Protein AF-A0A9E3PJ57-F1 (afdb_monomer)

pLDDT: mean 91.49, std 12.28, range [52.62, 98.62]

Radius of gyration: 23.57 Å; Cα contacts (8 Å, |Δi|>4): 16; chains: 1; bounding box: 45×38×57 Å

Mean predicted aligned error: 7.2 Å

Secondary structure (DSSP, 8-state):
--SSGGG-HHHHHHHHHHHHHHHHHHHHHHHHHHHHHHHHHHHHHTT--HHHHHHHHHHHTS-HHHHHHHHHHHHHHHHHTT---

Structure (mmCIF, N/CA/C/O backbone):
data_AF-A0A9E3PJ57-F1
#
_entry.id   AF-A0A9E3PJ57-F1
#
loop_
_atom_site.group_PDB
_atom_site.id
_atom_site.type_symbol
_atom_site.label_atom_id
_atom_site.label_alt_id
_atom_site.label_comp_id
_atom_site.label_asym_id
_atom_site.label_entity_id
_atom_site.label_seq_id
_atom_site.pdbx_PDB_ins_code
_atom_site.Cartn_x
_atom_site.Cartn_y
_atom_site.Cartn_z
_atom_site.occupancy
_atom_site.B_iso_or_equiv
_atom_site.auth_seq_id
_atom_site.auth_comp_id
_atom_site.auth_asym_id
_atom_site.auth_atom_id
_atom_site.pdbx_PDB_model_num
ATOM 1 N N . MET A 1 1 ? 18.708 -23.060 -24.686 1.00 52.62 1 MET A N 1
ATOM 2 C CA . MET A 1 1 ? 18.536 -22.079 -25.780 1.00 52.62 1 MET A CA 1
ATOM 3 C C . MET A 1 1 ? 18.734 -20.653 -25.258 1.00 52.62 1 MET A C 1
ATOM 5 O O . MET A 1 1 ? 17.875 -19.809 -25.444 1.00 52.62 1 MET A O 1
ATOM 9 N N . THR A 1 2 ? 19.838 -20.367 -24.565 1.00 60.62 2 THR A N 1
ATOM 10 C CA . THR A 1 2 ? 20.158 -19.008 -24.070 1.00 60.62 2 THR A CA 1
ATOM 11 C C . THR A 1 2 ? 21.440 -18.451 -24.685 1.00 60.62 2 THR A C 1
ATOM 13 O O . THR A 1 2 ? 21.772 -17.295 -24.464 1.00 60.62 2 THR A O 1
ATOM 16 N N . THR A 1 3 ? 22.151 -19.258 -25.472 1.00 57.41 3 THR A N 1
ATOM 17 C CA . THR A 1 3 ? 23.461 -18.920 -26.034 1.00 57.41 3 THR A CA 1
ATOM 18 C C . THR A 1 3 ? 23.370 -18.055 -27.297 1.00 57.41 3 THR A C 1
ATOM 20 O O . THR A 1 3 ? 24.328 -17.362 -27.605 1.00 57.41 3 THR A O 1
ATOM 23 N N . ASP A 1 4 ? 22.217 -18.030 -27.978 1.00 58.16 4 ASP A N 1
ATOM 24 C CA . ASP A 1 4 ? 22.049 -17.346 -29.275 1.00 58.16 4 ASP A CA 1
ATOM 25 C C . ASP A 1 4 ? 21.579 -15.881 -29.166 1.00 58.16 4 ASP A C 1
ATOM 27 O O . ASP A 1 4 ? 21.665 -15.126 -30.130 1.00 58.16 4 ASP A O 1
ATOM 31 N N . ILE A 1 5 ? 21.105 -15.439 -27.991 1.00 59.69 5 ILE A N 1
ATOM 32 C CA . ILE A 1 5 ? 20.629 -14.053 -27.785 1.00 59.69 5 ILE A CA 1
ATOM 33 C C . ILE A 1 5 ? 21.811 -13.067 -27.786 1.00 59.69 5 ILE A C 1
ATOM 35 O O . ILE A 1 5 ? 21.664 -11.914 -28.181 1.00 59.69 5 ILE A O 1
ATOM 39 N N . ALA A 1 6 ? 23.000 -13.521 -27.380 1.00 57.06 6 ALA A N 1
ATOM 40 C CA . ALA A 1 6 ? 24.189 -12.679 -27.271 1.00 57.06 6 ALA A CA 1
ATOM 41 C C . ALA A 1 6 ? 24.853 -12.347 -28.624 1.00 57.06 6 ALA A C 1
ATOM 43 O O . ALA A 1 6 ? 25.616 -11.387 -28.684 1.00 57.06 6 ALA A O 1
ATOM 44 N N . ASP A 1 7 ? 24.570 -13.101 -29.695 1.00 58.28 7 ASP A N 1
ATOM 45 C CA . ASP A 1 7 ? 25.296 -12.997 -30.977 1.00 58.28 7 ASP A CA 1
ATOM 46 C C . ASP A 1 7 ? 24.600 -12.086 -32.013 1.00 58.28 7 ASP A C 1
ATOM 48 O O . ASP A 1 7 ? 25.081 -11.880 -33.124 1.00 58.28 7 ASP A O 1
ATOM 52 N N . SER A 1 8 ? 23.454 -11.494 -31.653 1.00 65.56 8 SER A N 1
ATOM 53 C CA . SER A 1 8 ? 22.673 -10.614 -32.529 1.00 65.56 8 SER A CA 1
ATOM 54 C C . SER A 1 8 ? 22.618 -9.198 -31.951 1.00 65.56 8 SER A C 1
ATOM 56 O O . SER A 1 8 ? 21.938 -8.974 -30.954 1.00 65.56 8 SER A O 1
ATOM 58 N N . GLY A 1 9 ? 23.264 -8.211 -32.585 1.00 73.19 9 GLY A N 1
ATOM 59 C CA . GLY A 1 9 ? 23.208 -6.801 -32.145 1.00 73.19 9 GLY A CA 1
ATOM 60 C C . GLY A 1 9 ? 21.779 -6.262 -31.944 1.00 73.19 9 GLY A C 1
ATOM 61 O O . GLY A 1 9 ? 21.536 -5.476 -31.035 1.00 73.19 9 GLY A O 1
ATOM 62 N N . VAL A 1 10 ? 20.813 -6.786 -32.708 1.00 76.38 10 VAL A N 1
ATOM 63 C CA . VAL A 1 10 ? 19.374 -6.486 -32.581 1.00 76.38 10 VAL A CA 1
ATOM 64 C C . VAL A 1 10 ? 18.792 -6.945 -31.235 1.00 76.38 10 VAL A C 1
ATOM 66 O O . VAL A 1 10 ? 17.995 -6.231 -30.636 1.00 76.38 10 VAL A O 1
ATOM 69 N N . ALA A 1 11 ? 19.213 -8.103 -30.717 1.00 83.81 11 ALA A N 1
ATOM 70 C CA . ALA A 1 11 ? 18.731 -8.619 -29.435 1.00 83.81 11 ALA A CA 1
ATOM 71 C C . ALA A 1 11 ? 19.265 -7.802 -28.244 1.00 83.81 11 ALA A C 1
ATO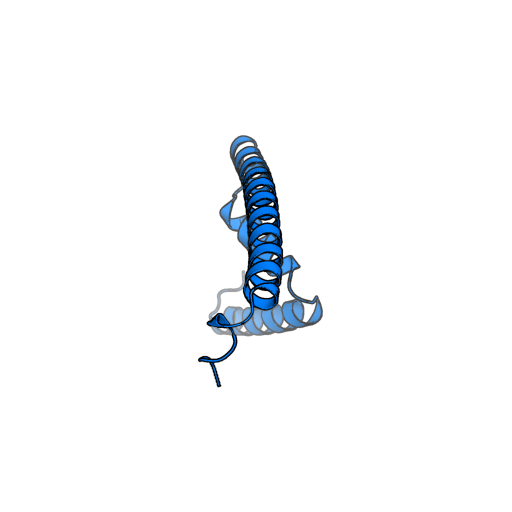M 73 O O . ALA A 1 11 ? 18.566 -7.616 -27.247 1.00 83.81 11 ALA A O 1
ATOM 74 N N . ALA A 1 12 ? 20.482 -7.260 -28.359 1.00 87.12 12 ALA A N 1
ATOM 75 C CA . ALA A 1 12 ? 21.033 -6.339 -27.368 1.00 87.12 12 ALA A CA 1
ATOM 76 C C . ALA A 1 12 ? 20.289 -4.988 -27.357 1.00 87.12 12 ALA A C 1
ATOM 78 O O . ALA A 1 12 ? 20.024 -4.440 -26.285 1.00 87.12 12 ALA A O 1
ATOM 79 N N . GLU A 1 13 ? 19.917 -4.464 -28.529 1.00 89.44 13 GLU A N 1
ATOM 80 C CA . GLU A 1 13 ? 19.118 -3.237 -28.651 1.00 89.44 13 GLU A CA 1
ATOM 81 C C . GLU A 1 13 ? 17.701 -3.407 -28.088 1.00 89.44 13 GLU A C 1
ATOM 83 O O . GLU A 1 13 ? 17.228 -2.545 -27.347 1.00 89.44 13 GLU A O 1
ATOM 88 N N . GLU A 1 14 ? 17.043 -4.530 -28.376 1.00 90.94 14 GLU A N 1
ATOM 89 C CA . GLU A 1 14 ? 15.718 -4.847 -27.836 1.00 90.94 14 GLU A CA 1
ATOM 90 C C . GLU A 1 14 ? 15.748 -4.986 -26.304 1.00 90.94 14 GLU A C 1
ATOM 92 O O . GLU A 1 14 ? 14.932 -4.382 -25.602 1.00 90.94 14 GLU A O 1
ATOM 97 N N . LEU A 1 15 ? 16.736 -5.706 -25.757 1.00 91.88 15 LEU A N 1
ATOM 98 C CA . LEU A 1 15 ? 16.919 -5.822 -24.309 1.00 91.88 15 LEU A CA 1
ATOM 99 C C . LEU A 1 15 ? 17.134 -4.451 -23.651 1.00 91.88 15 LEU A C 1
ATOM 101 O O . LEU A 1 15 ? 16.542 -4.172 -22.607 1.00 91.88 15 LEU A O 1
ATOM 105 N N . LYS A 1 16 ? 17.936 -3.577 -24.271 1.00 94.50 16 LYS A N 1
ATOM 106 C CA . LYS A 1 16 ? 18.161 -2.212 -23.783 1.00 94.50 16 LYS A CA 1
ATOM 107 C C . LYS A 1 16 ? 16.854 -1.416 -23.709 1.00 94.50 16 LYS A C 1
ATOM 109 O O . LYS A 1 16 ? 16.596 -0.789 -22.686 1.00 94.50 16 LYS A O 1
ATOM 114 N N . GLN A 1 17 ? 15.997 -1.496 -24.729 1.00 96.31 17 GLN A N 1
ATOM 115 C CA . GLN A 1 17 ? 14.694 -0.818 -24.720 1.00 96.31 17 GLN A CA 1
ATOM 116 C C . GLN A 1 17 ? 13.777 -1.319 -23.592 1.00 96.31 17 GLN A C 1
ATOM 118 O O . GLN A 1 17 ? 13.077 -0.522 -22.958 1.00 96.31 17 GLN A O 1
ATOM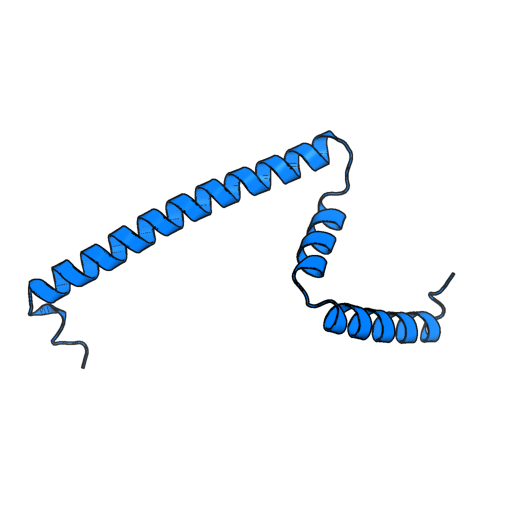 123 N N . PHE A 1 18 ? 13.779 -2.629 -23.313 1.00 97.62 18 PHE A N 1
ATOM 124 C CA . PHE A 1 18 ? 13.031 -3.185 -22.183 1.00 97.62 18 PHE A CA 1
ATOM 125 C C . PHE A 1 18 ? 13.562 -2.684 -20.837 1.00 97.62 18 PHE A C 1
ATOM 127 O O . PHE A 1 18 ? 12.757 -2.296 -19.988 1.00 97.62 18 PHE A O 1
ATOM 134 N N . ILE A 1 19 ? 14.886 -2.654 -20.652 1.00 97.88 19 ILE A N 1
ATOM 135 C CA . ILE A 1 19 ? 15.522 -2.157 -19.423 1.00 97.88 19 ILE A CA 1
ATOM 136 C C . ILE A 1 19 ? 15.170 -0.686 -19.197 1.00 97.88 19 ILE A C 1
ATOM 138 O O . ILE A 1 19 ? 14.611 -0.361 -18.154 1.00 97.88 19 ILE A O 1
ATOM 142 N N . GLU A 1 20 ? 15.379 0.177 -20.193 1.00 98.19 20 GLU A N 1
ATOM 143 C CA . GLU A 1 20 ? 15.076 1.613 -20.090 1.00 98.19 20 GLU A CA 1
ATOM 144 C C . GLU A 1 20 ? 13.594 1.865 -19.764 1.00 98.19 20 GLU A C 1
ATOM 146 O O . GLU A 1 20 ? 13.240 2.773 -19.006 1.00 98.19 20 GLU A O 1
ATOM 151 N N . ARG A 1 21 ? 12.689 1.043 -20.314 1.00 98.38 21 ARG A N 1
ATOM 152 C CA . ARG A 1 21 ? 11.263 1.121 -19.982 1.00 98.38 21 ARG A CA 1
ATOM 153 C C . ARG A 1 21 ? 10.985 0.715 -18.535 1.00 98.38 21 ARG A C 1
ATOM 155 O O . ARG A 1 21 ? 10.138 1.349 -17.911 1.00 98.38 21 ARG A O 1
ATOM 162 N N . ILE A 1 22 ? 11.637 -0.328 -18.023 1.00 98.38 22 ILE A N 1
ATOM 163 C CA . ILE A 1 22 ? 11.481 -0.773 -16.631 1.00 98.38 22 ILE A CA 1
ATOM 164 C C . ILE A 1 22 ? 12.038 0.275 -15.669 1.00 98.38 22 ILE A C 1
ATOM 166 O O . ILE A 1 22 ? 11.361 0.599 -14.700 1.00 98.38 22 ILE A O 1
ATOM 170 N N . GLU A 1 23 ? 13.215 0.835 -15.944 1.00 98.38 23 GLU A N 1
ATOM 171 C CA . GLU A 1 23 ? 13.839 1.860 -15.099 1.00 98.38 23 GLU A CA 1
ATOM 172 C C . GLU A 1 23 ? 12.930 3.081 -14.947 1.00 98.38 23 GLU A C 1
ATOM 174 O O . GLU A 1 23 ? 12.622 3.477 -13.824 1.00 98.38 23 GLU A O 1
ATOM 179 N N . ARG A 1 24 ? 12.378 3.589 -16.056 1.00 98.56 24 ARG A N 1
ATOM 180 C CA . ARG A 1 24 ? 11.383 4.670 -16.014 1.00 98.56 24 ARG A CA 1
ATOM 181 C C . ARG A 1 24 ? 10.154 4.302 -15.173 1.00 98.56 24 ARG A C 1
ATOM 183 O O . ARG A 1 24 ? 9.681 5.117 -14.388 1.00 98.56 24 ARG A O 1
ATOM 190 N N . LEU A 1 25 ? 9.628 3.083 -15.316 1.00 98.56 25 LEU A N 1
ATOM 191 C CA . LEU A 1 25 ? 8.469 2.632 -14.533 1.00 98.56 25 LEU A CA 1
ATOM 192 C C . LEU A 1 25 ? 8.793 2.489 -13.036 1.00 98.56 25 LEU A C 1
ATOM 194 O O . LEU A 1 25 ? 7.934 2.761 -12.196 1.00 98.56 25 LEU A O 1
ATOM 198 N N . GLU A 1 26 ? 10.008 2.072 -12.679 1.00 98.50 26 GLU A N 1
ATOM 199 C CA . GLU A 1 26 ? 10.453 2.013 -11.282 1.00 98.50 26 GLU A CA 1
ATOM 200 C C . GLU A 1 26 ? 10.650 3.415 -10.688 1.00 98.50 26 GLU A C 1
ATOM 202 O O . GLU A 1 26 ? 10.275 3.632 -9.535 1.00 98.50 26 GLU A O 1
ATOM 207 N N . GLU A 1 27 ? 11.136 4.387 -11.465 1.00 98.25 27 GLU A N 1
ATOM 208 C CA . GLU A 1 27 ? 11.184 5.797 -11.053 1.00 98.25 27 GLU A CA 1
ATOM 209 C C . GLU A 1 27 ? 9.779 6.363 -10.788 1.00 98.25 27 GLU A C 1
ATOM 211 O O . GLU A 1 27 ? 9.532 6.928 -9.719 1.00 98.25 27 GLU A O 1
ATOM 216 N N . GLU A 1 28 ? 8.825 6.149 -11.702 1.00 98.31 28 GLU A N 1
ATOM 217 C CA . GLU A 1 28 ? 7.424 6.568 -11.529 1.00 98.31 28 GLU A CA 1
ATOM 218 C C . GLU A 1 28 ? 6.789 5.926 -10.284 1.00 98.31 28 GLU A C 1
ATOM 220 O O . GLU A 1 28 ? 6.133 6.589 -9.475 1.00 98.31 28 GLU A O 1
ATOM 225 N N . LYS A 1 29 ? 7.023 4.627 -10.080 1.00 97.94 29 LYS A N 1
ATOM 226 C CA . LYS A 1 29 ? 6.560 3.887 -8.901 1.00 97.94 29 LYS A CA 1
ATOM 227 C C . LYS A 1 29 ? 7.198 4.403 -7.610 1.00 97.94 29 LYS A C 1
ATOM 229 O O . LYS A 1 29 ? 6.521 4.441 -6.579 1.00 97.94 29 LYS A O 1
ATOM 234 N N . ALA A 1 30 ? 8.470 4.796 -7.641 1.00 97.81 30 ALA A N 1
ATOM 235 C CA . ALA A 1 30 ? 9.149 5.391 -6.496 1.00 97.81 30 ALA A CA 1
ATOM 236 C C . ALA A 1 30 ? 8.564 6.766 -6.147 1.00 97.81 30 ALA A C 1
ATOM 238 O O . ALA A 1 30 ? 8.299 7.013 -4.968 1.00 97.81 30 ALA A O 1
ATOM 239 N N . ALA A 1 31 ? 8.294 7.608 -7.150 1.00 98.25 31 ALA A N 1
ATOM 240 C CA . ALA A 1 31 ? 7.637 8.903 -6.973 1.00 98.25 31 ALA A CA 1
ATOM 241 C C . ALA A 1 31 ? 6.242 8.743 -6.346 1.00 98.25 31 ALA A C 1
ATOM 243 O O . ALA A 1 31 ? 5.989 9.275 -5.267 1.00 98.25 31 ALA A O 1
ATOM 244 N N . LEU A 1 32 ? 5.393 7.880 -6.919 1.00 98.31 32 LEU A N 1
ATOM 245 C CA . LEU A 1 32 ? 4.073 7.553 -6.361 1.00 98.31 32 LEU A CA 1
ATOM 246 C C . LEU A 1 32 ? 4.161 6.988 -4.935 1.00 98.31 32 LEU A C 1
ATOM 248 O O . LEU A 1 32 ? 3.327 7.271 -4.073 1.00 98.31 32 LEU A O 1
ATOM 252 N N . GLY A 1 33 ? 5.180 6.170 -4.664 1.00 98.25 33 GLY A N 1
ATOM 253 C CA . GLY A 1 33 ? 5.463 5.666 -3.325 1.00 98.25 33 GLY A CA 1
ATOM 254 C C . GLY A 1 33 ? 5.847 6.771 -2.334 1.00 98.25 33 GLY A C 1
ATOM 255 O O . GLY A 1 33 ? 5.542 6.643 -1.146 1.00 98.25 33 GLY A O 1
ATOM 256 N N . GLY A 1 34 ? 6.499 7.836 -2.805 1.00 98.44 34 GLY A N 1
ATOM 257 C CA . GLY A 1 34 ? 6.763 9.069 -2.065 1.00 98.44 34 GLY A CA 1
ATOM 258 C C . GLY A 1 34 ? 5.469 9.787 -1.698 1.00 98.44 34 GLY A C 1
ATOM 259 O O . GLY A 1 34 ? 5.188 9.943 -0.510 1.00 98.44 34 GLY A O 1
ATOM 260 N N . ASP A 1 35 ? 4.630 10.082 -2.689 1.00 98.62 35 ASP A N 1
ATOM 261 C CA . ASP A 1 35 ? 3.349 10.777 -2.500 1.00 98.62 35 ASP A CA 1
ATOM 262 C C . ASP A 1 35 ? 2.449 10.050 -1.483 1.00 98.62 35 ASP A C 1
ATOM 264 O O . ASP A 1 35 ? 1.885 10.643 -0.561 1.00 98.62 35 ASP A O 1
ATOM 268 N N . ILE A 1 36 ? 2.369 8.716 -1.569 1.00 98.25 36 ILE A N 1
ATOM 269 C CA . ILE A 1 36 ? 1.609 7.899 -0.610 1.00 98.25 36 ILE A CA 1
ATOM 270 C C . ILE A 1 36 ? 2.157 8.047 0.820 1.00 98.25 36 ILE A C 1
ATOM 272 O O . ILE A 1 36 ? 1.385 8.075 1.786 1.00 98.25 36 ILE A O 1
ATOM 276 N N . LYS A 1 37 ? 3.483 8.119 0.995 1.00 97.94 37 LYS A N 1
ATOM 277 C CA . LYS A 1 37 ? 4.099 8.316 2.319 1.00 97.94 37 LYS A CA 1
ATOM 278 C C . LYS A 1 37 ? 3.792 9.703 2.874 1.00 97.94 37 LYS A C 1
ATOM 280 O O . LYS A 1 37 ? 3.571 9.806 4.084 1.00 97.94 37 LYS A O 1
ATOM 285 N N . GLU A 1 38 ? 3.752 10.731 2.034 1.00 98.38 38 GLU A N 1
ATOM 286 C CA . GLU A 1 38 ? 3.374 12.088 2.441 1.00 98.38 38 GLU A CA 1
ATOM 287 C C . GLU A 1 38 ? 1.934 12.119 2.958 1.00 98.38 38 GLU A C 1
ATOM 289 O O . GLU A 1 38 ? 1.712 12.554 4.087 1.00 98.38 38 GLU A O 1
ATOM 294 N N . VAL A 1 39 ? 0.986 11.497 2.248 1.00 98.44 39 VAL A N 1
ATOM 295 C CA . VAL A 1 39 ? -0.411 11.369 2.711 1.00 98.44 39 VAL A CA 1
ATOM 296 C C . VAL A 1 39 ? -0.501 10.658 4.067 1.00 98.44 39 VAL A C 1
ATOM 298 O O . VAL A 1 39 ? -1.211 11.106 4.971 1.00 98.44 39 VAL A O 1
ATOM 301 N N . TYR A 1 40 ? 0.240 9.562 4.268 1.00 98.38 40 TYR A N 1
ATOM 302 C CA . TYR A 1 40 ? 0.285 8.903 5.581 1.00 98.38 40 TYR A CA 1
ATOM 303 C C . TYR A 1 40 ? 0.913 9.777 6.674 1.00 98.38 40 TYR A C 1
ATOM 305 O O . TYR A 1 40 ? 0.530 9.670 7.841 1.00 98.38 40 TYR A O 1
ATOM 313 N N . SER A 1 41 ? 1.862 10.637 6.314 1.00 98.25 41 SER A N 1
ATOM 314 C CA . SER A 1 41 ? 2.503 11.567 7.244 1.00 98.25 41 SER A CA 1
ATOM 315 C C . SER A 1 41 ? 1.555 12.705 7.625 1.00 98.25 41 SER A C 1
ATOM 317 O O . SER A 1 41 ? 1.459 13.047 8.803 1.00 98.25 41 SER A O 1
ATOM 319 N N . GLU A 1 42 ? 0.771 13.215 6.674 1.00 98.38 42 GLU A N 1
ATOM 320 C CA . GLU A 1 42 ? -0.311 14.166 6.936 1.00 98.38 42 GLU A CA 1
ATOM 321 C C . GLU A 1 42 ? -1.370 13.590 7.876 1.00 98.38 42 GLU A C 1
ATOM 323 O O . GLU A 1 42 ? -1.767 14.252 8.834 1.00 98.38 42 GLU A O 1
ATOM 328 N N . LEU A 1 43 ? -1.805 12.345 7.645 1.00 98.44 43 LEU A N 1
ATOM 329 C CA . LEU A 1 43 ? -2.746 11.654 8.532 1.00 98.44 43 LEU A CA 1
ATOM 330 C C . LEU A 1 43 ? -2.224 11.620 9.972 1.00 98.44 43 LEU A C 1
ATOM 332 O O . LEU A 1 43 ? -2.963 11.946 10.902 1.00 98.44 43 LEU A O 1
ATOM 336 N N . LYS A 1 44 ? -0.937 11.300 10.153 1.00 97.62 44 LYS A N 1
ATOM 337 C CA . LYS A 1 44 ? -0.287 11.318 11.468 1.00 97.62 44 LYS A CA 1
ATOM 338 C C . LYS A 1 44 ? -0.291 12.717 12.086 1.00 97.62 44 LYS A C 1
ATOM 340 O O . LYS A 1 44 ? -0.631 12.855 13.257 1.00 97.62 44 LYS A O 1
ATOM 345 N N . GLY A 1 45 ? 0.062 13.746 11.312 1.00 98.12 45 GLY A N 1
ATOM 346 C CA . GLY A 1 45 ? 0.072 15.140 11.773 1.00 98.12 45 GLY A CA 1
ATOM 347 C C . GLY A 1 45 ? -1.312 15.653 12.185 1.00 98.12 45 GLY A C 1
ATOM 348 O O . GLY A 1 45 ? -1.422 16.468 13.094 1.00 98.12 45 GLY A O 1
ATOM 349 N N . ARG A 1 46 ? -2.373 15.122 11.567 1.00 98.38 46 ARG A N 1
ATOM 350 C CA . ARG A 1 46 ? -3.776 15.412 11.904 1.00 98.38 46 ARG A CA 1
ATOM 351 C C . ARG A 1 46 ? -4.327 14.553 13.054 1.00 98.38 46 ARG A C 1
ATOM 353 O O . ARG A 1 46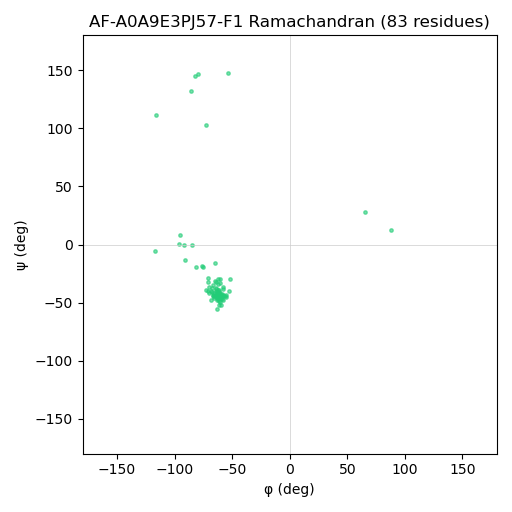 ? -5.484 14.721 13.419 1.00 98.38 46 ARG A O 1
ATOM 360 N N . GLY A 1 47 ? -3.526 13.647 13.621 1.00 97.94 47 GLY A N 1
ATOM 361 C CA . GLY A 1 47 ? -3.908 12.816 14.768 1.00 97.94 47 GLY A CA 1
ATOM 362 C C . GLY A 1 47 ? -4.617 11.500 14.428 1.00 97.94 47 GLY A C 1
ATOM 363 O O . GLY A 1 47 ? -5.157 10.862 15.328 1.00 97.94 47 GLY A O 1
ATOM 364 N N . PHE A 1 48 ? -4.620 11.061 13.166 1.00 98.50 48 PHE A N 1
ATOM 365 C CA . PHE A 1 48 ? -5.176 9.756 12.794 1.00 98.50 48 PHE A CA 1
ATOM 366 C C . PHE A 1 48 ? -4.200 8.608 13.096 1.00 98.50 48 PHE A C 1
ATOM 368 O O . PHE A 1 48 ? -2.985 8.732 12.915 1.00 98.50 48 PHE A O 1
ATOM 375 N N . ASP A 1 49 ? -4.743 7.444 13.466 1.00 97.94 49 ASP A N 1
ATOM 376 C CA . ASP A 1 49 ? -3.971 6.204 13.571 1.00 97.94 49 ASP A CA 1
ATOM 377 C C . ASP A 1 49 ? -3.619 5.669 12.172 1.00 97.94 49 ASP A C 1
ATOM 379 O O . ASP A 1 49 ? -4.426 5.051 11.469 1.00 97.94 49 ASP A O 1
ATOM 383 N N . VAL A 1 50 ? -2.366 5.885 11.771 1.00 98.00 50 VAL A N 1
ATOM 384 C CA . VAL A 1 50 ? -1.827 5.435 10.482 1.00 98.00 50 VAL A CA 1
ATOM 385 C C . VAL A 1 50 ? -1.873 3.909 10.327 1.00 98.00 50 VAL A C 1
ATOM 387 O O . VAL A 1 50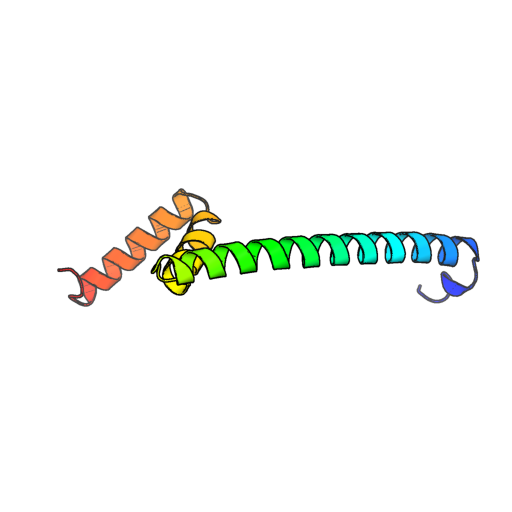 ? -2.071 3.419 9.212 1.00 98.00 50 VAL A O 1
ATOM 390 N N . ALA A 1 51 ? -1.705 3.137 11.404 1.00 97.19 51 ALA A N 1
ATOM 391 C CA . ALA A 1 51 ? -1.756 1.679 11.342 1.00 97.19 51 ALA A CA 1
ATOM 392 C C . ALA A 1 51 ? -3.185 1.191 11.068 1.00 97.19 51 ALA A C 1
ATOM 394 O O . ALA A 1 51 ? -3.380 0.313 10.222 1.00 97.19 51 ALA A O 1
ATOM 395 N N . ALA A 1 52 ? -4.183 1.801 11.712 1.00 98.06 52 ALA A N 1
ATOM 396 C CA . ALA A 1 52 ? -5.591 1.533 11.432 1.00 98.06 52 ALA A CA 1
ATOM 397 C C . ALA A 1 52 ? -5.957 1.886 9.979 1.00 98.06 52 ALA A C 1
ATOM 399 O O . ALA A 1 52 ? -6.557 1.071 9.277 1.00 98.06 52 ALA A O 1
ATOM 400 N N . VAL A 1 53 ? -5.520 3.047 9.475 1.00 98.06 53 VAL A N 1
ATOM 401 C CA . VAL A 1 53 ? -5.783 3.446 8.080 1.00 98.06 53 VAL A CA 1
ATOM 402 C C . VAL A 1 53 ? -5.111 2.498 7.081 1.00 98.06 53 VAL A C 1
ATOM 404 O O . VAL A 1 53 ? -5.726 2.132 6.082 1.00 98.06 53 VAL A O 1
ATOM 407 N N . ARG A 1 54 ? -3.879 2.036 7.335 1.00 97.50 54 ARG A N 1
ATOM 408 C CA . ARG A 1 54 ? -3.218 1.026 6.482 1.00 97.50 54 ARG A CA 1
ATOM 409 C C . ARG A 1 54 ? -4.015 -0.273 6.408 1.00 97.50 54 ARG A C 1
ATOM 411 O O . ARG A 1 54 ? -4.196 -0.804 5.312 1.00 97.50 54 ARG A O 1
ATOM 418 N N . LYS A 1 55 ? -4.528 -0.753 7.547 1.00 96.56 55 LYS A N 1
ATOM 419 C CA . LYS A 1 55 ? -5.426 -1.918 7.589 1.00 96.56 55 LYS A CA 1
ATOM 420 C C . LYS A 1 55 ? -6.692 -1.663 6.771 1.00 96.56 55 LYS A C 1
ATOM 422 O O . LYS A 1 55 ? -7.064 -2.513 5.970 1.00 96.56 55 LYS A O 1
ATOM 427 N N . LEU A 1 56 ? -7.298 -0.481 6.897 1.00 96.62 56 LEU A N 1
ATOM 428 C CA . LEU A 1 56 ? -8.495 -0.112 6.140 1.00 96.62 56 LEU A CA 1
ATOM 429 C C . LEU A 1 56 ? -8.238 -0.062 4.627 1.00 96.62 56 LEU A C 1
ATOM 431 O O . LEU A 1 56 ? -9.039 -0.580 3.856 1.00 96.62 56 LEU A O 1
ATOM 435 N N . VAL A 1 57 ? -7.117 0.513 4.182 1.00 97.06 57 VAL A N 1
ATOM 436 C CA . VAL A 1 57 ? -6.738 0.531 2.759 1.00 97.06 57 VAL A CA 1
ATOM 437 C C . VAL A 1 57 ? -6.547 -0.890 2.229 1.00 97.06 57 VAL A C 1
ATOM 439 O O . VAL A 1 57 ? -7.041 -1.200 1.150 1.00 97.06 57 VAL A O 1
ATOM 442 N N . ALA A 1 58 ? -5.876 -1.767 2.983 1.00 95.50 58 ALA A N 1
ATOM 443 C CA . ALA A 1 58 ? -5.716 -3.170 2.603 1.00 95.50 58 ALA A CA 1
ATOM 444 C C . ALA A 1 58 ? -7.062 -3.907 2.540 1.00 95.50 58 ALA A C 1
ATOM 446 O O . ALA A 1 58 ? -7.314 -4.636 1.584 1.00 95.50 58 ALA A O 1
ATOM 447 N N . LEU A 1 59 ? -7.947 -3.668 3.512 1.00 94.25 59 LEU A N 1
ATOM 448 C CA . LEU A 1 59 ? -9.294 -4.229 3.533 1.00 94.25 59 LEU A CA 1
ATOM 449 C C . LEU A 1 59 ? -10.089 -3.781 2.299 1.00 94.25 59 LEU A C 1
ATOM 451 O O . LEU A 1 59 ? -10.670 -4.608 1.610 1.00 94.25 59 LEU A O 1
ATOM 455 N N . ARG A 1 60 ? -10.047 -2.491 1.953 1.00 95.25 60 ARG A N 1
ATOM 456 C CA . ARG A 1 60 ? -10.764 -1.920 0.799 1.00 95.25 60 ARG A CA 1
ATOM 457 C C . ARG A 1 60 ? -10.287 -2.427 -0.564 1.00 95.25 60 ARG A C 1
ATOM 459 O O . ARG A 1 60 ? -11.008 -2.233 -1.537 1.00 95.25 60 ARG A O 1
ATOM 466 N N . LYS A 1 61 ? -9.107 -3.051 -0.648 1.00 95.56 61 LYS A N 1
ATOM 467 C CA . LYS A 1 61 ? -8.635 -3.722 -1.872 1.00 95.56 61 LYS A CA 1
ATOM 468 C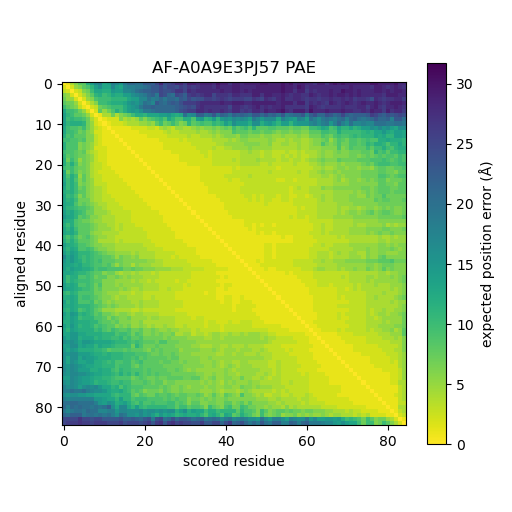 C . LYS A 1 61 ? -9.327 -5.063 -2.114 1.00 95.56 61 LYS A C 1
ATOM 470 O O . LYS A 1 61 ? -9.281 -5.551 -3.237 1.00 95.56 61 LYS A O 1
ATOM 475 N N . LYS A 1 62 ? -9.934 -5.656 -1.083 1.00 93.94 62 LYS A N 1
ATOM 476 C CA . LYS A 1 62 ? -10.665 -6.916 -1.202 1.00 93.94 62 LYS A CA 1
ATOM 477 C C . LYS A 1 62 ? -12.090 -6.683 -1.725 1.00 93.94 62 LYS A C 1
ATOM 479 O O . LYS A 1 62 ? -12.715 -5.679 -1.344 1.00 93.94 62 LYS A O 1
ATOM 484 N N . PRO A 1 63 ? -12.636 -7.607 -2.532 1.00 96.19 63 PRO A N 1
ATOM 485 C CA . PRO A 1 63 ? -14.038 -7.583 -2.926 1.00 96.19 63 PRO A CA 1
ATOM 486 C C . PRO A 1 63 ? -14.989 -7.509 -1.712 1.00 96.19 63 PRO A C 1
ATOM 488 O O . PRO A 1 63 ? -14.645 -7.989 -0.628 1.00 96.19 63 PRO A O 1
ATOM 491 N N . PRO A 1 64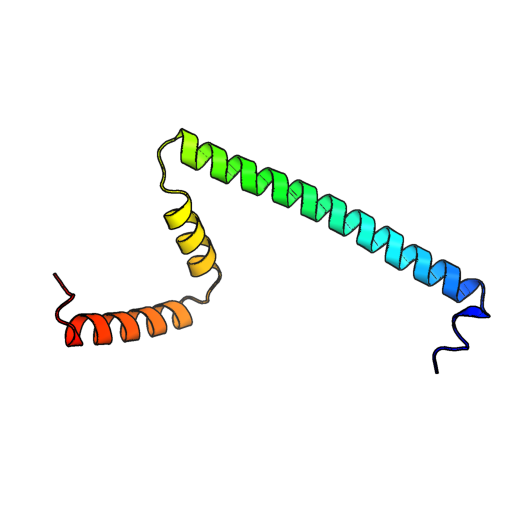 ? -16.1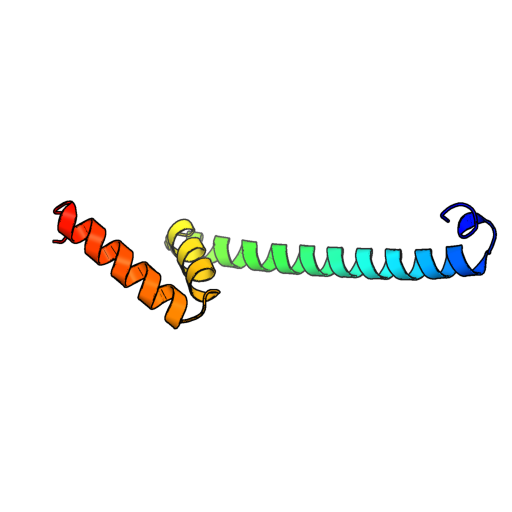57 -6.847 -1.827 1.00 93.31 64 PRO A N 1
ATOM 492 C CA . PRO A 1 64 ? -17.143 -6.768 -0.745 1.00 93.31 64 PRO A CA 1
ATOM 493 C C . PRO A 1 64 ? -17.553 -8.130 -0.168 1.00 93.31 64 PRO A C 1
ATOM 495 O O . PRO A 1 64 ? -17.677 -8.258 1.045 1.00 93.31 64 PRO A O 1
ATOM 498 N N . GLU A 1 65 ? -17.720 -9.133 -1.022 1.00 95.31 65 GLU A N 1
ATOM 499 C CA . GLU A 1 65 ? -18.119 -10.492 -0.668 1.00 95.31 65 GLU A CA 1
ATOM 500 C C . GLU A 1 65 ? -17.062 -11.211 0.179 1.00 95.31 65 GLU A C 1
ATOM 502 O O . GLU A 1 65 ? -17.396 -11.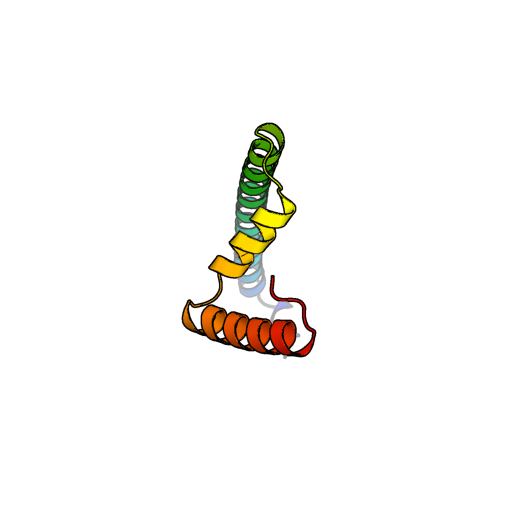737 1.237 1.00 95.31 65 GLU A O 1
ATOM 507 N N . GLU A 1 66 ? -15.781 -11.133 -0.199 1.00 94.69 66 GLU A N 1
ATOM 508 C CA . GLU A 1 66 ? -14.678 -11.707 0.588 1.00 94.69 66 GLU A CA 1
ATOM 509 C C . GLU A 1 66 ? -14.563 -11.054 1.970 1.00 94.69 66 GLU A C 1
ATOM 511 O O . GLU A 1 66 ? -14.183 -11.698 2.948 1.00 94.69 66 GLU A O 1
ATOM 516 N N . ARG A 1 67 ? -14.870 -9.753 2.061 1.00 93.56 67 ARG A N 1
ATOM 517 C CA . ARG A 1 67 ? -14.894 -9.042 3.345 1.00 93.56 67 ARG A CA 1
ATOM 518 C C . ARG A 1 67 ? -16.041 -9.524 4.216 1.00 93.56 67 ARG A C 1
ATOM 520 O O . ARG A 1 67 ? -15.803 -9.839 5.372 1.00 93.56 67 ARG A O 1
ATOM 527 N N . ALA A 1 68 ? -17.243 -9.620 3.654 1.00 94.00 68 ALA A N 1
ATOM 528 C CA . ALA A 1 68 ? -18.422 -10.075 4.382 1.00 94.00 68 ALA A CA 1
ATOM 529 C C . ALA A 1 68 ? -18.257 -11.509 4.907 1.00 94.00 68 ALA A C 1
ATOM 531 O O . ALA A 1 68 ? -18.607 -11.785 6.051 1.00 94.00 68 ALA A O 1
ATOM 532 N N . GLU A 1 69 ? -17.685 -12.406 4.101 1.00 94.56 69 GLU A N 1
ATOM 533 C CA . GLU A 1 69 ? -17.391 -13.776 4.526 1.00 94.56 69 GLU A CA 1
ATOM 534 C C . GLU A 1 69 ? -16.366 -13.807 5.671 1.00 94.56 69 GLU A C 1
ATOM 536 O O . GLU A 1 69 ? -16.596 -14.452 6.695 1.00 94.56 69 GLU A O 1
ATOM 541 N N . ALA A 1 70 ? -15.258 -13.071 5.535 1.00 92.31 70 ALA A N 1
ATOM 542 C CA . ALA A 1 70 ? -14.236 -12.995 6.575 1.00 92.31 70 ALA A CA 1
ATOM 543 C C . ALA A 1 70 ? -14.770 -12.379 7.880 1.00 92.31 70 ALA A C 1
ATOM 545 O O . ALA A 1 70 ? -14.447 -12.875 8.961 1.00 92.31 70 ALA A O 1
ATOM 546 N N . ASP A 1 71 ? -15.596 -11.334 7.781 1.00 93.25 71 ASP A N 1
ATOM 547 C CA . ASP A 1 71 ? -16.222 -10.673 8.927 1.00 93.25 71 ASP A CA 1
ATOM 548 C C . ASP A 1 71 ? -17.202 -11.623 9.639 1.00 93.25 71 ASP A C 1
ATOM 550 O O . ASP A 1 71 ? -17.154 -11.729 10.862 1.00 93.25 71 ASP A O 1
ATOM 554 N N . ALA A 1 72 ? -18.008 -12.394 8.897 1.00 95.75 72 ALA A N 1
ATOM 555 C CA . ALA A 1 72 ? -18.926 -13.384 9.469 1.00 95.75 72 ALA A CA 1
ATOM 556 C C . ALA A 1 72 ? -18.193 -14.517 10.213 1.00 95.75 72 ALA A C 1
ATOM 558 O O . ALA A 1 72 ? -18.609 -14.932 11.296 1.00 95.75 72 ALA A O 1
ATOM 559 N N . ILE A 1 73 ? -17.079 -15.011 9.660 1.00 96.06 73 ILE A N 1
ATOM 560 C CA . ILE A 1 73 ? -16.243 -16.027 10.323 1.00 96.06 73 ILE A CA 1
ATOM 561 C C . ILE A 1 73 ? -15.610 -15.454 11.595 1.00 96.06 73 ILE A C 1
ATOM 563 O O . ILE A 1 73 ? -15.597 -16.113 12.638 1.00 96.06 73 ILE A O 1
ATOM 567 N N . LEU A 1 74 ? -15.083 -14.230 11.522 1.00 94.75 74 LEU A N 1
ATOM 568 C CA . LEU A 1 74 ? -14.481 -13.565 12.671 1.00 94.75 74 LEU A CA 1
ATOM 569 C C . LEU A 1 74 ? -15.511 -13.349 13.783 1.00 94.75 74 LEU A C 1
ATOM 571 O O . LEU A 1 74 ? -15.217 -13.637 14.942 1.00 94.75 74 LEU A O 1
ATOM 575 N N . GLU A 1 75 ? -16.712 -12.895 13.432 1.00 95.69 75 GLU A N 1
ATOM 576 C CA . GLU A 1 75 ? -17.818 -12.705 14.366 1.00 95.69 75 GLU A CA 1
ATOM 577 C C . GLU A 1 75 ? -18.192 -14.016 15.070 1.00 95.69 75 GLU A C 1
ATOM 579 O O . GLU A 1 75 ? -18.263 -14.046 16.300 1.00 95.69 75 GLU A O 1
ATOM 584 N N . LEU A 1 76 ? -18.326 -15.117 14.322 1.00 95.88 76 LEU A N 1
ATOM 585 C CA . LEU A 1 76 ? -18.584 -16.448 14.879 1.00 95.88 76 LEU A CA 1
ATOM 586 C C . LEU A 1 76 ? -17.516 -16.857 15.908 1.00 95.88 76 LEU A C 1
ATOM 588 O O . LEU A 1 76 ? -17.838 -17.380 16.977 1.00 95.88 76 LEU A O 1
ATOM 592 N N . TYR A 1 77 ? -16.238 -16.620 15.607 1.00 96.88 77 TYR A N 1
ATOM 593 C CA . TYR A 1 77 ? -15.147 -16.941 16.528 1.00 96.88 77 TYR A CA 1
ATOM 594 C C . TYR A 1 77 ? -15.118 -16.016 17.743 1.00 96.88 77 TYR A C 1
ATOM 596 O O . TYR A 1 77 ? -14.912 -16.488 1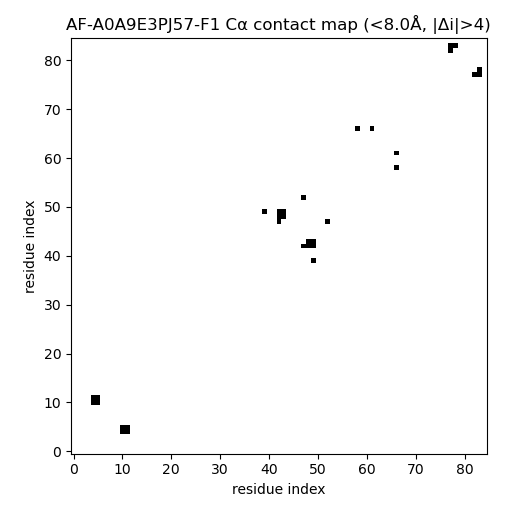8.859 1.00 96.88 77 TYR A O 1
ATOM 604 N N . MET A 1 78 ? -15.370 -14.720 17.565 1.00 96.69 78 MET A N 1
ATOM 605 C CA . MET A 1 78 ? -15.481 -13.781 18.681 1.00 96.69 78 MET A CA 1
ATOM 606 C C . MET A 1 78 ? -16.626 -14.163 19.619 1.00 96.69 78 MET A C 1
ATOM 608 O O . MET A 1 78 ? -16.441 -14.133 20.834 1.00 96.69 78 MET A O 1
ATOM 612 N N . GLN A 1 79 ? -17.771 -14.581 19.076 1.00 95.44 79 GLN A N 1
ATOM 613 C CA . GLN A 1 79 ? -18.894 -15.086 19.861 1.00 95.44 79 GLN A CA 1
ATOM 614 C C . GLN A 1 79 ? -18.499 -16.332 20.662 1.00 95.44 79 GLN A C 1
ATOM 616 O O . GLN A 1 79 ? -18.717 -16.386 21.871 1.00 95.44 79 GLN A O 1
ATOM 621 N N . ALA A 1 80 ? -17.870 -17.316 20.012 1.00 95.81 80 ALA A N 1
ATOM 622 C CA . ALA A 1 80 ? -17.425 -18.547 20.666 1.00 95.81 80 ALA A CA 1
ATOM 623 C C . ALA A 1 80 ? -16.405 -18.295 21.793 1.00 95.81 80 ALA A C 1
ATOM 625 O O . ALA A 1 80 ? -16.355 -19.050 22.763 1.00 95.81 80 ALA A O 1
ATOM 626 N N . LEU A 1 81 ? -15.608 -17.230 21.676 1.00 96.81 81 LEU A N 1
ATOM 627 C CA . LEU A 1 81 ? -14.607 -16.824 22.664 1.00 96.81 81 LEU A CA 1
ATOM 628 C C . LEU A 1 81 ? -15.135 -15.826 23.710 1.00 96.81 81 LEU A C 1
ATOM 630 O O . LEU A 1 81 ? -14.369 -15.411 24.578 1.00 96.81 81 LEU A O 1
ATOM 634 N N . GLY A 1 82 ? -16.409 -15.420 23.646 1.00 93.81 82 GLY A N 1
ATOM 635 C CA . GLY A 1 82 ? -16.979 -14.421 24.559 1.00 93.81 82 GLY A CA 1
ATOM 636 C C . GLY A 1 82 ? -16.370 -13.021 24.398 1.00 93.81 82 GLY A C 1
ATOM 637 O O . GLY A 1 82 ? -16.312 -12.257 25.356 1.00 93.81 82 GLY A O 1
ATOM 638 N N . MET A 1 83 ? -15.882 -12.695 23.199 1.00 92.69 83 MET A N 1
ATOM 639 C CA . MET A 1 83 ? -15.254 -11.414 22.851 1.00 92.69 83 MET A CA 1
ATOM 640 C C . MET A 1 83 ? -16.230 -10.408 22.211 1.00 92.69 83 MET A C 1
ATOM 642 O O . MET A 1 83 ? -15.794 -9.367 21.720 1.00 92.69 83 MET A O 1
ATOM 646 N N . GLN A 1 84 ? -17.532 -10.709 22.184 1.00 74.19 84 GLN A N 1
ATOM 647 C CA . GLN A 1 84 ? -18.582 -9.758 21.803 1.00 74.19 84 GLN A CA 1
ATOM 648 C C . GLN A 1 84 ? -18.997 -8.937 23.034 1.00 74.19 84 GLN A C 1
ATOM 650 O O . GLN A 1 84 ? -19.196 -9.506 24.107 1.00 74.19 84 GLN A O 1
ATOM 655 N N . ALA A 1 85 ? -19.069 -7.610 22.879 1.00 59.16 85 ALA A N 1
ATOM 656 C CA . ALA A 1 85 ? -19.586 -6.701 23.905 1.00 59.16 85 ALA A CA 1
ATOM 657 C C . ALA A 1 85 ? -21.113 -6.786 24.009 1.00 59.16 85 ALA A C 1
ATOM 659 O O . ALA A 1 85 ? -21.757 -6.940 22.945 1.00 59.16 85 ALA A O 1
#

Foldseek 3Di:
DPVPLVVDPVSVVVVVVVVVVVVVVVVVVVVVVVVVVVVLVVCVVVPHDSVVVVVVVVLVVDDPVVNVVVVVVVVVVCVVVVVDD

Sequence (85 aa):
MTTDIADSGVAAEELKQFIERIERLEEEKAALGGDIKEVYSELKGRGFDVAAVRKLVALRKKPPEERAEADAILELYMQALGMQA

Solvent-accessible surface area (backbone atoms only — not comparable to full-atom values): 4944 Å² total; per-residue (Å²): 140,73,77,70,58,78,79,36,76,66,49,55,52,52,51,48,54,54,48,56,53,48,53,51,52,50,51,52,51,50,52,54,52,47,56,54,50,50,54,50,49,51,40,45,76,74,70,45,62,53,69,59,50,52,51,50,56,58,53,67,72,50,57,71,65,63,48,52,53,52,50,53,53,50,50,54,50,31,54,78,70,67,67,64,133